Protein AF-A0A966QBT3-F1 (afdb_monomer)

Mean predicted aligned error: 16.47 Å

Foldseek 3Di:
DVVVVVVVVVVVVVVVVVVVVVVPPPPPPDPPPDPDVVVVVVVVVVVVVVVDDPDDPDDDDDPDDADDDPVSVVVLLVQLVVLCPDDPVSLLVSLQVLLVNLDPSCVVSLVVQCVDPDVSSNVSSVNSCVSVPPDPPPDPVCPVVCDPVPPDPVVVVVD

Secondary structure (DSSP, 8-state):
-HHHHHHHHHHHHHHHHHHHHHHTS-------S---HHHHHHHHHHHHHHH-PPPPPPPPPPSSPPP-SHHHHHHHHHHHHHHTTS-HHHHHHHHHHHHHH--GGGHHHHHHHTT-SSHHHHHHHHHHHHTTTT-S-S-STTTTT--S----HHHHTT-

Structure (mmCIF, N/CA/C/O backbone):
data_AF-A0A966QBT3-F1
#
_entry.id   AF-A0A966QBT3-F1
#
loop_
_atom_site.group_PDB
_atom_site.id
_atom_site.type_symbol
_atom_site.label_atom_id
_atom_site.label_alt_id
_atom_site.label_comp_id
_atom_site.label_asym_id
_atom_site.label_entity_id
_atom_site.label_seq_id
_atom_site.pdbx_PDB_ins_code
_atom_site.Cartn_x
_atom_site.Cartn_y
_atom_site.Cartn_z
_atom_site.occupancy
_atom_site.B_iso_or_equiv
_atom_site.auth_seq_id
_atom_site.auth_comp_id
_atom_site.auth_asym_id
_atom_site.auth_atom_id
_atom_site.pdbx_PDB_model_num
ATOM 1 N N . MET A 1 1 ? 45.732 20.507 -72.067 1.00 77.75 1 MET A N 1
ATOM 2 C CA . MET A 1 1 ? 44.253 20.470 -71.954 1.00 77.75 1 MET A CA 1
ATOM 3 C C . MET A 1 1 ? 43.665 19.079 -72.185 1.00 77.75 1 MET A C 1
ATOM 5 O O . MET A 1 1 ? 42.872 18.653 -71.359 1.00 77.75 1 MET A O 1
ATOM 9 N N . LEU A 1 2 ? 44.079 18.342 -73.226 1.00 86.44 2 LEU A N 1
ATOM 10 C CA . LEU A 1 2 ? 43.555 16.997 -73.529 1.00 86.44 2 LEU A CA 1
ATOM 11 C C . LEU A 1 2 ? 43.688 15.995 -72.359 1.00 86.44 2 LEU A C 1
ATOM 13 O O . LEU A 1 2 ? 42.717 15.348 -71.989 1.00 86.44 2 LEU A O 1
ATOM 17 N N . LEU A 1 3 ? 44.863 15.927 -71.719 1.00 87.88 3 LEU A N 1
ATOM 18 C CA . LEU A 1 3 ? 45.112 15.041 -70.569 1.00 87.88 3 LEU A CA 1
ATOM 19 C C . LEU A 1 3 ? 44.213 15.354 -69.361 1.00 87.88 3 LEU A C 1
ATOM 21 O O . LEU A 1 3 ? 43.731 14.444 -68.696 1.00 87.88 3 LEU A O 1
ATOM 25 N N . PHE A 1 4 ? 43.949 16.638 -69.106 1.00 89.50 4 PHE A N 1
ATOM 26 C CA . PHE A 1 4 ? 43.075 17.073 -68.014 1.00 89.50 4 PHE A CA 1
ATOM 27 C C . PHE A 1 4 ? 41.615 16.678 -68.274 1.00 89.50 4 PHE A C 1
ATOM 29 O O 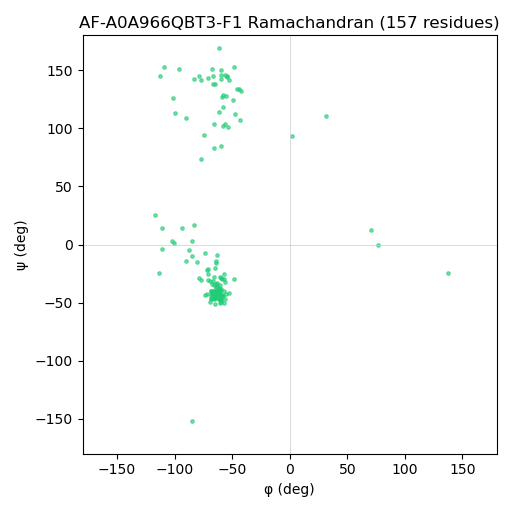. PHE A 1 4 ? 40.931 16.191 -67.377 1.00 89.50 4 PHE A O 1
ATOM 36 N N . LEU A 1 5 ? 41.163 16.812 -69.526 1.00 90.94 5 LEU A N 1
ATOM 37 C CA . LEU A 1 5 ? 39.830 16.389 -69.949 1.00 90.94 5 LEU A CA 1
ATOM 38 C C . LEU A 1 5 ? 39.646 14.868 -69.787 1.00 90.94 5 LEU A C 1
ATOM 40 O O . LEU A 1 5 ? 38.631 14.423 -69.261 1.00 90.94 5 LEU A O 1
ATOM 44 N N . LEU A 1 6 ? 40.655 14.075 -70.165 1.00 93.19 6 LEU A N 1
ATOM 45 C CA . LEU A 1 6 ? 40.638 12.613 -70.021 1.00 93.19 6 LEU A CA 1
ATOM 46 C C . LEU A 1 6 ? 40.610 12.167 -68.551 1.00 93.19 6 LEU A C 1
ATOM 48 O O . LEU A 1 6 ? 39.860 11.256 -68.199 1.00 93.19 6 LEU A O 1
ATOM 52 N N . MET A 1 7 ? 41.377 12.830 -67.680 1.00 92.31 7 MET A N 1
ATOM 53 C CA . M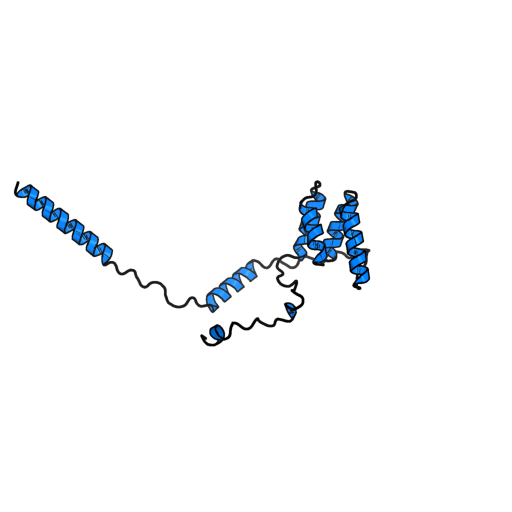ET A 1 7 ? 41.354 12.566 -66.235 1.00 92.31 7 MET A CA 1
ATOM 54 C C . MET A 1 7 ? 39.979 12.858 -65.624 1.00 92.31 7 MET A C 1
ATOM 56 O O . MET A 1 7 ? 39.475 12.059 -64.835 1.00 92.31 7 MET A O 1
ATOM 60 N N . LEU A 1 8 ? 39.340 13.962 -66.023 1.00 94.06 8 LEU A N 1
ATOM 61 C CA . LEU A 1 8 ? 38.030 14.362 -65.509 1.00 94.06 8 LEU A CA 1
ATOM 62 C C . LEU A 1 8 ? 36.916 13.395 -65.942 1.00 94.06 8 LEU A C 1
ATOM 64 O O . LEU A 1 8 ? 36.075 13.016 -65.127 1.00 94.06 8 LEU A O 1
ATOM 68 N N . VAL A 1 9 ? 36.947 12.936 -67.197 1.00 95.31 9 VAL A N 1
ATOM 69 C CA . VAL A 1 9 ? 35.999 11.937 -67.725 1.00 95.31 9 VAL A CA 1
ATOM 70 C C . VAL A 1 9 ? 36.163 10.592 -67.008 1.00 95.31 9 VAL A C 1
ATOM 72 O O . VAL A 1 9 ? 35.170 9.986 -66.604 1.00 95.31 9 VAL A O 1
ATOM 75 N N . SER A 1 10 ? 37.406 10.147 -66.793 1.00 92.69 10 SER A N 1
ATOM 76 C CA . SER A 1 10 ? 37.705 8.906 -66.065 1.00 92.69 10 SER A CA 1
ATOM 77 C C . SER A 1 10 ? 37.214 8.957 -64.612 1.00 92.69 10 SER A C 1
ATOM 79 O O . SER A 1 10 ? 36.582 8.016 -64.127 1.00 92.69 10 SER A O 1
ATOM 81 N N . LEU A 1 11 ? 37.413 10.093 -63.933 1.00 95.69 11 LEU A N 1
ATOM 82 C CA . LEU A 1 11 ? 36.925 10.308 -62.571 1.00 95.69 11 LEU A CA 1
ATOM 83 C C . LEU A 1 11 ? 35.391 10.235 -62.499 1.00 95.69 11 LEU A C 1
ATOM 85 O O . LEU A 1 11 ? 34.846 9.568 -61.618 1.00 95.69 11 LEU A O 1
ATOM 89 N N . LEU A 1 12 ? 34.688 10.869 -63.443 1.00 95.94 12 LEU A N 1
ATOM 90 C CA . LEU A 1 12 ? 33.224 10.829 -63.503 1.00 95.94 12 LEU A CA 1
ATOM 91 C C . LEU A 1 12 ? 32.697 9.403 -63.734 1.00 95.94 12 LEU A C 1
ATOM 93 O O . LEU A 1 12 ? 31.736 8.977 -63.087 1.00 95.94 12 LEU A O 1
ATOM 97 N N . ALA A 1 13 ? 33.344 8.647 -64.624 1.00 94.62 13 ALA A N 1
ATOM 98 C CA . ALA A 1 13 ? 33.004 7.252 -64.894 1.00 94.62 13 ALA A CA 1
ATOM 99 C C . ALA A 1 13 ? 33.204 6.362 -63.653 1.00 94.62 13 ALA A C 1
ATOM 101 O O . ALA A 1 13 ? 32.363 5.517 -63.342 1.00 94.62 13 ALA A O 1
ATOM 102 N N . LEU A 1 14 ? 34.273 6.589 -62.885 1.00 95.25 14 LEU A N 1
ATOM 103 C CA . LEU A 1 14 ? 34.527 5.854 -61.647 1.00 95.25 14 LEU A CA 1
ATOM 104 C C . LEU A 1 14 ? 33.459 6.149 -60.583 1.00 95.25 14 LEU A C 1
ATOM 106 O O . LEU A 1 14 ? 32.910 5.227 -59.978 1.00 95.25 14 LEU A O 1
ATOM 110 N N . VAL A 1 15 ? 33.133 7.427 -60.372 1.00 94.00 15 VAL A N 1
ATOM 111 C CA . VAL A 1 15 ? 32.129 7.849 -59.381 1.00 94.00 15 VAL A CA 1
ATOM 112 C C . VAL A 1 15 ? 30.756 7.277 -59.724 1.00 94.00 15 VAL A C 1
ATOM 114 O O . VAL A 1 15 ? 30.085 6.712 -58.858 1.00 94.00 15 VAL A O 1
ATOM 117 N N . THR A 1 16 ? 30.351 7.354 -60.992 1.00 92.06 16 THR A N 1
ATOM 118 C CA . THR A 1 16 ? 29.071 6.798 -61.452 1.00 92.06 16 THR A CA 1
ATOM 119 C C . THR A 1 16 ? 29.017 5.278 -61.297 1.00 92.06 16 THR A C 1
ATOM 121 O O . THR A 1 16 ? 28.015 4.764 -60.798 1.00 92.06 16 THR A O 1
ATOM 124 N N . ALA A 1 17 ? 30.097 4.552 -61.604 1.00 93.00 17 ALA A N 1
ATOM 125 C CA . ALA A 1 17 ? 30.173 3.105 -61.395 1.00 93.00 17 ALA A CA 1
ATOM 126 C C . ALA A 1 17 ? 30.073 2.712 -59.908 1.00 93.00 17 ALA A C 1
ATOM 128 O O . ALA A 1 17 ? 29.369 1.761 -59.556 1.00 93.00 17 ALA A O 1
ATOM 129 N N . VAL A 1 18 ? 30.734 3.460 -59.017 1.00 91.00 18 VAL A N 1
ATOM 130 C CA . VAL A 1 18 ? 30.666 3.234 -57.564 1.00 91.00 18 VAL A CA 1
ATOM 131 C C . VAL A 1 18 ? 29.259 3.498 -57.034 1.00 91.00 18 VAL A C 1
ATOM 133 O O . VAL A 1 18 ? 28.727 2.671 -56.290 1.00 91.00 18 VAL A O 1
ATOM 136 N N . LEU A 1 19 ? 28.633 4.606 -57.436 1.00 89.19 19 LEU A N 1
ATOM 137 C CA . LEU A 1 19 ? 27.259 4.929 -57.050 1.00 89.19 19 LEU A CA 1
ATOM 138 C C . LEU A 1 19 ? 26.290 3.857 -57.553 1.00 89.19 19 LEU A C 1
ATOM 140 O O . LEU A 1 19 ? 25.504 3.321 -56.776 1.00 89.19 19 LEU A O 1
ATOM 144 N N . TRP A 1 20 ? 26.404 3.450 -58.815 1.00 87.75 20 TRP A N 1
ATOM 145 C CA . TRP A 1 20 ? 25.558 2.409 -59.393 1.00 87.75 20 TRP A CA 1
ATOM 146 C C . TRP A 1 20 ? 25.706 1.070 -58.665 1.00 87.75 20 TRP A C 1
ATOM 148 O O . TRP A 1 20 ? 24.708 0.414 -58.370 1.00 87.75 20 TRP A O 1
ATOM 158 N N . ARG A 1 21 ? 26.931 0.693 -58.281 1.00 85.25 21 ARG A N 1
ATOM 159 C CA . ARG A 1 21 ? 27.191 -0.508 -57.475 1.00 85.25 21 ARG A CA 1
ATOM 160 C C . ARG A 1 21 ? 26.572 -0.420 -56.081 1.00 85.25 21 ARG A C 1
ATOM 162 O O . ARG A 1 21 ? 26.117 -1.442 -55.580 1.00 85.25 21 ARG A O 1
ATOM 169 N N . GLN A 1 22 ? 26.558 0.757 -55.453 1.00 81.00 22 GLN A N 1
ATOM 170 C CA . GLN A 1 22 ? 25.927 0.956 -54.143 1.00 81.00 22 GLN A CA 1
ATOM 171 C C . GLN A 1 22 ? 24.398 0.923 -54.226 1.00 81.00 22 GLN A C 1
ATOM 173 O O . GLN A 1 22 ? 23.773 0.255 -53.406 1.00 81.00 22 GLN A O 1
ATOM 178 N N . LEU A 1 23 ? 23.803 1.557 -55.241 1.00 76.00 23 LEU A N 1
ATOM 179 C CA . LEU A 1 23 ? 22.353 1.530 -55.463 1.00 76.00 23 LEU A CA 1
ATOM 180 C C . LEU A 1 23 ? 21.844 0.148 -55.892 1.00 76.00 23 LEU A C 1
ATOM 182 O O . LEU A 1 23 ? 20.723 -0.224 -55.559 1.00 76.00 23 LEU A O 1
ATOM 186 N N . ARG A 1 24 ? 22.666 -0.629 -56.608 1.00 72.38 24 ARG A N 1
ATOM 187 C CA . ARG A 1 24 ? 22.354 -2.012 -56.994 1.00 72.38 24 ARG A CA 1
ATOM 188 C C . ARG A 1 24 ? 22.707 -3.044 -55.937 1.00 72.38 24 ARG A C 1
ATOM 190 O O . ARG A 1 24 ? 22.521 -4.230 -56.201 1.00 72.38 24 ARG A O 1
ATOM 197 N N . ARG A 1 25 ? 23.197 -2.645 -54.755 1.00 61.44 25 ARG A N 1
ATOM 198 C CA . ARG A 1 25 ? 23.273 -3.590 -53.639 1.00 61.44 25 ARG A CA 1
ATOM 199 C C . ARG A 1 25 ? 21.840 -4.022 -53.339 1.00 61.44 25 ARG A C 1
ATOM 201 O O . ARG A 1 25 ? 21.051 -3.170 -52.928 1.00 61.44 25 ARG A O 1
ATOM 208 N N . PRO A 1 26 ? 21.479 -5.301 -53.551 1.00 54.28 26 PRO A N 1
ATOM 209 C CA . PRO A 1 26 ? 20.176 -5.769 -53.132 1.00 54.28 26 PRO A CA 1
ATOM 210 C C . PRO A 1 26 ? 20.113 -5.514 -51.630 1.00 54.28 26 PRO A C 1
ATOM 212 O O . PRO A 1 26 ? 20.951 -6.008 -50.873 1.00 54.28 26 PRO A O 1
ATOM 215 N N . GLN A 1 27 ? 19.163 -4.684 -51.196 1.00 55.38 27 GLN A N 1
ATOM 216 C CA . GLN A 1 27 ? 18.748 -4.697 -49.803 1.00 55.38 27 GLN A CA 1
ATOM 217 C C . GLN A 1 27 ? 18.322 -6.146 -49.572 1.00 55.38 27 GLN A C 1
ATOM 219 O O . GLN A 1 27 ? 17.307 -6.573 -50.122 1.00 55.38 27 GLN A O 1
ATOM 224 N N . GLY A 1 28 ? 19.174 -6.929 -48.898 1.00 51.25 28 GLY A N 1
ATOM 225 C CA . GLY A 1 28 ? 18.919 -8.342 -48.631 1.00 51.25 28 GLY A CA 1
ATOM 226 C C . GLY A 1 28 ? 17.509 -8.510 -48.071 1.00 51.25 28 GLY A C 1
ATOM 227 O O . GLY A 1 28 ? 16.984 -7.548 -47.498 1.00 51.25 28 GLY A O 1
ATOM 228 N N . PRO A 1 29 ? 16.875 -9.681 -48.265 1.00 47.25 29 PRO A N 1
ATOM 229 C CA . PRO A 1 29 ? 15.459 -9.864 -47.990 1.00 47.25 29 PRO A CA 1
ATOM 230 C C . PRO A 1 29 ? 15.149 -9.296 -46.611 1.00 47.25 29 PRO A C 1
ATOM 232 O O . PRO A 1 29 ? 15.654 -9.777 -45.591 1.00 47.25 29 PRO A O 1
ATOM 235 N N . ARG A 1 30 ? 14.367 -8.207 -46.595 1.00 51.62 30 ARG A N 1
ATOM 236 C CA . ARG A 1 30 ? 13.777 -7.689 -45.366 1.00 51.62 30 ARG A CA 1
ATOM 237 C C . ARG A 1 30 ? 13.142 -8.901 -44.707 1.00 51.62 30 ARG A C 1
ATOM 239 O O . ARG A 1 30 ? 12.404 -9.633 -45.363 1.00 51.62 30 ARG A O 1
ATOM 246 N N . ARG A 1 31 ? 13.531 -9.168 -43.459 1.00 50.38 31 ARG A N 1
ATOM 247 C CA . ARG A 1 31 ? 13.014 -10.268 -42.642 1.00 50.38 31 ARG A CA 1
ATOM 248 C C . ARG A 1 31 ? 11.506 -10.061 -42.487 1.00 50.38 31 ARG A C 1
ATOM 250 O O . ARG A 1 31 ? 11.051 -9.420 -41.550 1.00 50.38 31 ARG A O 1
ATOM 257 N N . SER A 1 32 ? 10.761 -10.541 -43.468 1.00 47.31 32 SER A N 1
ATOM 258 C CA . SER A 1 32 ? 9.312 -10.432 -43.599 1.00 47.31 32 SER A CA 1
ATOM 259 C C . SER A 1 32 ? 8.676 -11.820 -43.572 1.00 47.31 32 SER A C 1
ATOM 261 O O . SER A 1 32 ? 7.584 -12.013 -44.090 1.00 47.31 32 SER A O 1
ATOM 263 N N . CYS A 1 33 ? 9.346 -12.787 -42.941 1.00 46.84 33 CYS A N 1
ATOM 264 C CA . CYS A 1 33 ? 8.710 -14.012 -42.485 1.00 46.84 33 CYS A CA 1
ATOM 265 C C . CYS A 1 33 ? 8.212 -13.756 -41.064 1.00 46.84 33 CYS A C 1
ATOM 267 O O . CYS A 1 33 ? 9.021 -13.562 -40.162 1.00 46.84 33 CYS A O 1
ATOM 269 N N . ALA A 1 34 ? 6.888 -13.661 -40.950 1.00 50.25 34 ALA A N 1
ATOM 270 C CA . ALA A 1 34 ? 6.060 -13.834 -39.763 1.00 50.25 34 ALA A CA 1
ATOM 271 C C . ALA A 1 34 ? 6.690 -13.438 -38.417 1.00 50.25 34 ALA A C 1
ATOM 273 O O . ALA A 1 34 ? 7.539 -14.117 -37.847 1.00 50.25 34 ALA A O 1
ATOM 274 N N . ASN A 1 35 ? 6.170 -12.359 -37.841 1.00 61.69 35 ASN A N 1
ATOM 275 C CA . ASN A 1 35 ? 6.291 -12.113 -36.415 1.00 61.69 35 ASN A CA 1
ATOM 276 C C . ASN A 1 35 ? 5.494 -13.216 -35.689 1.00 61.69 35 ASN A C 1
ATOM 278 O O . ASN A 1 35 ? 4.312 -13.037 -35.397 1.00 61.69 35 ASN A O 1
ATOM 282 N N . ASP A 1 36 ? 6.103 -14.390 -35.499 1.00 69.25 36 ASP A N 1
ATOM 283 C CA . ASP A 1 36 ? 5.465 -15.560 -34.903 1.00 69.25 36 ASP A CA 1
ATOM 284 C C . ASP A 1 36 ? 4.964 -15.191 -33.505 1.00 69.25 36 ASP A C 1
ATOM 286 O O . ASP A 1 36 ? 5.719 -15.104 -32.531 1.00 69.25 36 ASP A O 1
ATOM 290 N N . GLY A 1 37 ? 3.655 -14.958 -33.383 1.00 71.94 37 GLY A N 1
ATOM 291 C CA . GLY A 1 37 ? 3.037 -14.593 -32.108 1.00 71.94 37 GLY A CA 1
ATOM 292 C C . GLY A 1 37 ? 3.295 -15.641 -31.019 1.00 71.94 37 GLY A C 1
ATOM 293 O O . GLY A 1 37 ? 3.341 -15.308 -29.835 1.00 71.94 37 GLY A O 1
ATOM 294 N N . SER A 1 38 ? 3.531 -16.897 -31.411 1.00 76.19 38 SER A N 1
ATOM 295 C CA . SER A 1 38 ? 3.955 -17.988 -30.531 1.00 76.19 38 SER A CA 1
ATOM 296 C C . SER A 1 38 ? 5.361 -17.772 -29.957 1.00 76.19 38 SER A C 1
ATOM 298 O O . SER A 1 38 ? 5.552 -18.005 -28.760 1.00 76.19 38 SER A O 1
ATOM 300 N N . ALA A 1 39 ? 6.314 -17.270 -30.750 1.00 77.56 39 ALA A N 1
ATOM 301 C CA . ALA A 1 39 ? 7.677 -16.959 -30.322 1.00 77.56 39 ALA A CA 1
ATOM 302 C C . ALA A 1 39 ? 7.696 -15.772 -29.346 1.00 77.56 39 ALA A C 1
ATOM 304 O O . ALA A 1 39 ? 8.310 -15.855 -28.280 1.00 77.56 39 ALA A O 1
ATOM 305 N N . ILE A 1 40 ? 6.924 -14.716 -29.629 1.00 81.75 40 ILE A N 1
ATOM 306 C CA . ILE A 1 40 ? 6.740 -13.587 -28.699 1.00 81.75 40 ILE A CA 1
ATOM 307 C C . ILE A 1 40 ? 6.069 -14.063 -27.404 1.00 81.75 40 ILE A C 1
ATOM 309 O O . ILE A 1 40 ? 6.493 -13.710 -26.302 1.00 81.75 40 ILE A O 1
ATOM 313 N N . ALA A 1 41 ? 5.035 -14.903 -27.501 1.00 83.12 41 ALA A N 1
ATOM 314 C CA . ALA A 1 41 ? 4.360 -15.450 -26.328 1.00 83.12 41 ALA A CA 1
ATOM 315 C C . ALA A 1 41 ? 5.271 -16.374 -25.502 1.00 83.12 41 ALA A C 1
ATOM 317 O O . ALA A 1 41 ? 5.155 -16.404 -24.274 1.00 83.12 41 ALA A O 1
ATOM 318 N N . ALA A 1 42 ? 6.163 -17.135 -26.140 1.00 84.12 42 ALA A N 1
ATOM 319 C CA . ALA A 1 42 ? 7.173 -17.949 -25.469 1.00 84.12 42 ALA A CA 1
ATOM 320 C C . ALA A 1 42 ? 8.201 -17.069 -24.743 1.00 84.12 42 ALA A C 1
ATOM 322 O O . ALA A 1 42 ? 8.438 -17.281 -23.553 1.00 84.12 42 ALA A O 1
ATOM 323 N N . LEU A 1 43 ? 8.707 -16.020 -25.397 1.00 86.06 43 LEU A N 1
ATOM 324 C CA . LEU A 1 43 ? 9.620 -15.055 -24.785 1.00 86.06 43 LEU A CA 1
ATOM 325 C C . LEU A 1 43 ? 8.976 -14.347 -23.585 1.00 86.06 43 LEU A C 1
ATOM 327 O O . LEU A 1 43 ? 9.559 -14.314 -22.505 1.00 86.06 43 LEU A O 1
ATOM 331 N N . ASN A 1 44 ? 7.733 -13.876 -23.721 1.00 84.25 44 ASN A N 1
ATOM 332 C CA . ASN A 1 44 ? 6.987 -13.244 -22.630 1.00 84.25 44 ASN A CA 1
ATOM 333 C C . ASN A 1 44 ? 6.715 -14.211 -21.467 1.00 84.25 44 ASN A C 1
ATOM 335 O O . ASN A 1 44 ? 6.644 -13.796 -20.310 1.00 84.25 44 ASN A O 1
ATOM 339 N N . ARG A 1 45 ? 6.512 -15.509 -21.735 1.00 84.88 45 ARG A N 1
ATOM 340 C CA . ARG A 1 45 ? 6.393 -16.530 -20.678 1.00 84.88 45 ARG A CA 1
ATOM 341 C C . ARG A 1 45 ? 7.726 -16.727 -19.957 1.00 84.88 45 ARG A C 1
ATOM 343 O O . ARG A 1 45 ? 7.736 -16.683 -18.730 1.00 84.88 45 ARG A O 1
ATOM 350 N N . ALA A 1 46 ? 8.826 -16.849 -20.697 1.00 87.19 46 ALA A N 1
ATOM 351 C CA . ALA A 1 46 ? 10.166 -16.993 -20.134 1.00 87.19 46 ALA A CA 1
ATOM 352 C C . ALA A 1 46 ? 10.583 -15.763 -19.304 1.00 87.19 46 ALA A C 1
ATOM 354 O O . ALA A 1 46 ? 11.092 -15.902 -18.194 1.00 87.19 46 ALA A O 1
ATOM 355 N N . GLN A 1 47 ? 10.301 -14.551 -19.788 1.00 86.69 47 GLN A N 1
ATOM 356 C CA . GLN A 1 47 ? 10.550 -13.311 -19.047 1.00 86.69 47 GLN A CA 1
ATOM 357 C C . GLN A 1 47 ? 9.714 -13.237 -17.763 1.00 86.69 47 GLN A C 1
ATOM 359 O O . GLN A 1 47 ? 10.255 -12.942 -16.699 1.00 86.69 47 GLN A O 1
ATOM 364 N N . ARG A 1 48 ? 8.420 -13.584 -17.821 1.00 80.06 48 ARG A N 1
ATOM 365 C CA . ARG A 1 48 ? 7.560 -13.627 -16.625 1.00 80.06 48 ARG A CA 1
ATOM 366 C C . ARG A 1 48 ? 8.011 -14.666 -15.604 1.00 80.06 48 ARG A C 1
ATOM 368 O O . ARG A 1 48 ? 7.899 -14.413 -14.411 1.00 80.06 48 ARG A O 1
ATOM 375 N N . GLN A 1 49 ? 8.531 -15.810 -16.046 1.00 81.50 49 GLN A N 1
ATOM 376 C CA . GLN A 1 49 ? 9.102 -16.814 -15.144 1.00 81.50 49 GLN A CA 1
ATOM 377 C C . GLN A 1 49 ? 10.348 -16.286 -14.425 1.00 81.50 49 GLN A C 1
ATOM 379 O O . GLN A 1 49 ? 10.466 -16.485 -13.223 1.00 81.50 49 GLN A O 1
ATOM 384 N N . ARG A 1 50 ? 11.225 -15.545 -15.117 1.00 81.44 50 ARG A N 1
ATOM 385 C CA . ARG A 1 50 ? 12.396 -14.896 -14.495 1.00 81.44 50 ARG A CA 1
ATOM 386 C C . ARG A 1 50 ? 12.017 -13.779 -13.520 1.00 81.44 50 ARG A C 1
ATOM 388 O O . ARG A 1 50 ? 12.724 -13.554 -12.549 1.00 81.44 50 ARG A O 1
ATOM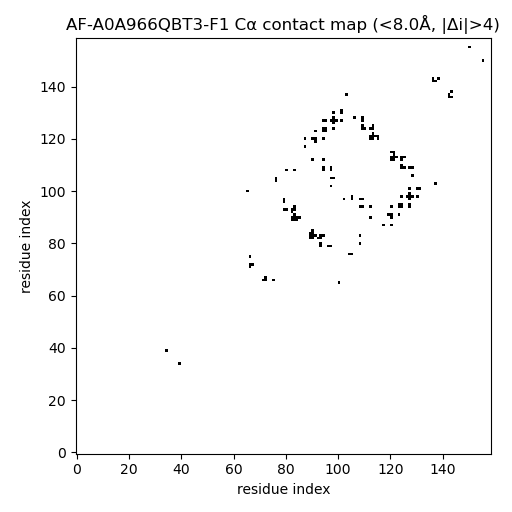 395 N N . GLN A 1 51 ? 10.911 -13.082 -13.778 1.00 76.38 51 GLN A N 1
ATOM 396 C CA . GLN A 1 51 ? 10.411 -11.991 -12.934 1.00 76.38 51 GLN A CA 1
ATOM 397 C C . GLN A 1 51 ? 9.495 -12.458 -11.794 1.00 76.38 51 GLN A C 1
ATOM 399 O O . GLN A 1 51 ? 9.074 -11.634 -10.980 1.00 76.38 51 GLN A O 1
ATOM 404 N N . ARG A 1 52 ? 9.156 -13.754 -11.713 1.00 72.25 52 ARG A N 1
ATOM 405 C CA . ARG A 1 52 ? 8.374 -14.282 -10.591 1.00 72.25 52 ARG A CA 1
ATOM 406 C C . ARG A 1 52 ? 9.203 -14.174 -9.319 1.00 72.25 52 ARG A C 1
ATOM 408 O O . ARG A 1 52 ? 10.105 -14.968 -9.074 1.00 72.25 52 ARG A O 1
ATOM 415 N N . ARG A 1 53 ? 8.861 -13.188 -8.497 1.00 65.81 53 ARG A N 1
ATOM 416 C CA . ARG A 1 53 ? 9.355 -13.089 -7.129 1.00 65.81 53 ARG A CA 1
ATOM 417 C C . ARG A 1 53 ? 8.783 -14.269 -6.325 1.00 65.81 53 ARG A C 1
ATOM 419 O O . ARG A 1 53 ? 7.607 -14.592 -6.518 1.00 65.81 53 ARG A O 1
ATOM 426 N N . PRO A 1 54 ? 9.578 -14.932 -5.467 1.00 64.75 54 PRO A N 1
ATOM 427 C CA . PRO A 1 54 ? 9.054 -15.953 -4.564 1.00 64.75 54 PRO A CA 1
ATOM 428 C C . PRO A 1 54 ? 7.903 -15.382 -3.732 1.00 64.75 54 PRO A C 1
ATOM 430 O O . PRO A 1 54 ? 7.912 -14.195 -3.388 1.00 64.75 54 PRO A O 1
ATOM 433 N N . ALA A 1 55 ? 6.902 -16.221 -3.445 1.00 62.09 55 ALA A N 1
ATOM 434 C CA . ALA A 1 55 ? 5.786 -15.835 -2.594 1.00 62.09 55 ALA A CA 1
ATOM 435 C C . ALA A 1 55 ? 6.338 -15.339 -1.252 1.00 62.09 55 ALA A C 1
ATOM 437 O O . ALA A 1 55 ? 7.170 -16.009 -0.637 1.00 62.09 55 ALA A O 1
ATOM 438 N N . ALA A 1 56 ? 5.919 -14.143 -0.837 1.00 63.84 56 ALA A N 1
ATOM 439 C CA . ALA A 1 56 ? 6.332 -13.604 0.448 1.00 63.84 56 ALA A CA 1
ATOM 440 C C . ALA A 1 56 ? 5.872 -14.555 1.570 1.00 63.84 56 ALA A C 1
ATOM 442 O O . ALA A 1 56 ? 4.779 -15.123 1.464 1.00 63.84 56 ALA A O 1
ATOM 443 N N . PRO A 1 57 ? 6.681 -14.740 2.627 1.00 65.38 57 PRO A N 1
ATOM 444 C CA . PRO A 1 57 ? 6.272 -15.529 3.781 1.00 65.38 57 PRO A CA 1
ATOM 445 C C . PRO A 1 57 ? 4.966 -14.979 4.365 1.00 65.38 57 PRO A C 1
ATOM 447 O O . PRO A 1 57 ? 4.714 -13.771 4.332 1.00 65.38 57 PRO A O 1
ATOM 450 N N . ALA A 1 58 ? 4.125 -15.877 4.883 1.00 68.19 58 ALA A N 1
ATOM 451 C CA . ALA A 1 58 ? 2.872 -15.494 5.516 1.00 68.19 58 ALA A CA 1
ATOM 452 C C . ALA A 1 58 ? 3.148 -14.527 6.679 1.00 68.19 58 ALA A C 1
ATOM 454 O O . ALA A 1 58 ? 3.986 -14.795 7.540 1.00 68.19 58 ALA A O 1
ATOM 455 N N . LEU A 1 59 ? 2.454 -13.388 6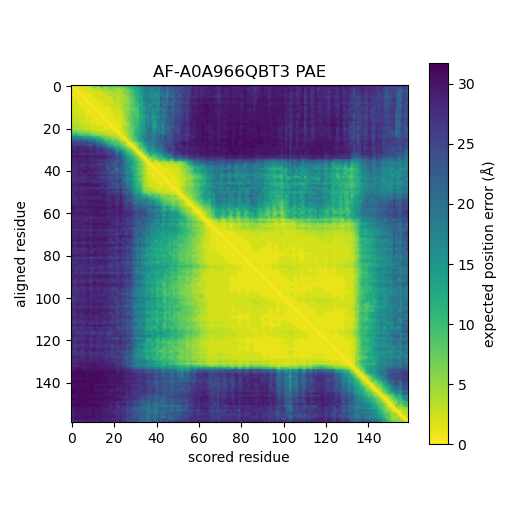.681 1.00 68.81 59 LEU A N 1
ATOM 456 C CA . LEU A 1 59 ? 2.566 -12.399 7.750 1.00 68.81 59 LEU A CA 1
ATOM 457 C C . LEU A 1 59 ? 2.011 -12.982 9.062 1.00 68.81 59 LEU A C 1
ATOM 459 O O . LEU A 1 59 ? 1.013 -13.709 9.021 1.00 68.81 59 LEU A O 1
ATOM 463 N N . PRO A 1 60 ? 2.601 -12.642 10.222 1.00 75.12 60 PRO A N 1
ATOM 464 C CA . PRO A 1 60 ? 2.094 -13.086 11.516 1.00 75.12 60 PRO A CA 1
ATOM 465 C C . PRO A 1 60 ? 0.652 -12.600 11.729 1.00 75.12 60 PRO A C 1
ATOM 467 O O . PRO A 1 60 ? 0.298 -11.535 11.217 1.00 75.12 60 PRO A O 1
ATOM 470 N N . PRO A 1 61 ? -0.192 -13.326 12.478 1.00 73.62 61 PRO A N 1
ATOM 471 C CA . PRO A 1 61 ? -1.565 -12.906 12.754 1.00 73.62 61 PRO A CA 1
ATOM 472 C C . PRO A 1 61 ? -1.605 -11.547 13.474 1.00 73.62 61 PRO A C 1
ATOM 474 O O . PRO A 1 61 ? -0.717 -11.221 14.258 1.00 73.62 61 PRO A O 1
ATOM 477 N N . VAL A 1 62 ? -2.626 -10.736 13.179 1.00 77.12 62 VAL A N 1
ATOM 478 C CA . VAL A 1 62 ? -2.890 -9.464 13.880 1.00 77.12 62 VAL A CA 1
ATOM 479 C C . VAL A 1 62 ? -3.924 -9.649 14.983 1.00 77.12 62 VAL A C 1
ATOM 481 O O . VAL A 1 62 ? -4.819 -10.476 14.822 1.00 77.12 62 VAL A O 1
ATOM 484 N N . PRO A 1 63 ? -3.864 -8.839 16.057 1.00 80.38 63 PRO A N 1
ATOM 485 C CA . PRO A 1 63 ? -4.827 -8.899 17.155 1.00 80.38 63 PRO A CA 1
ATOM 486 C C . PRO A 1 63 ? -6.209 -8.328 16.794 1.00 80.38 63 PRO A C 1
ATOM 488 O O . PRO A 1 63 ? -7.137 -8.424 17.590 1.00 80.38 63 PRO A O 1
ATOM 491 N N . TRP A 1 64 ? -6.366 -7.719 15.617 1.00 82.44 64 TRP A N 1
ATOM 492 C CA . TRP A 1 64 ? -7.617 -7.114 15.164 1.00 82.44 64 TRP A CA 1
ATOM 493 C C . TRP A 1 64 ? -8.214 -7.879 13.979 1.00 82.44 64 TRP A C 1
ATOM 495 O O . TRP A 1 64 ? -7.501 -8.391 13.115 1.00 82.44 64 TRP A O 1
ATOM 505 N N . ALA A 1 65 ? -9.546 -7.940 13.934 1.00 85.69 65 ALA A N 1
ATOM 506 C CA . ALA A 1 65 ? -10.289 -8.615 12.877 1.00 85.69 65 ALA A CA 1
ATOM 507 C C . ALA A 1 65 ? -10.468 -7.719 11.643 1.00 85.69 65 ALA A C 1
ATOM 509 O O . ALA A 1 65 ? -10.697 -6.516 11.761 1.00 85.69 65 ALA A O 1
ATOM 510 N N . LEU A 1 66 ? -10.397 -8.320 10.453 1.00 87.62 66 LEU A N 1
ATOM 511 C CA . LEU A 1 66 ? -10.715 -7.644 9.194 1.00 87.62 66 LEU A CA 1
ATOM 512 C C . LEU A 1 66 ? -12.229 -7.398 9.075 1.00 87.62 66 LEU A C 1
ATOM 514 O O . LEU A 1 66 ? -13.000 -8.283 9.461 1.00 87.62 66 LEU A O 1
ATOM 518 N N . PRO A 1 67 ? -12.660 -6.254 8.506 1.00 91.06 67 PRO A N 1
ATOM 519 C CA . PRO A 1 67 ? -14.075 -5.981 8.279 1.00 91.06 67 PRO A CA 1
ATOM 520 C C . PRO A 1 67 ? -14.655 -6.982 7.272 1.00 91.06 67 PRO A C 1
ATOM 522 O O . PRO A 1 67 ? -14.013 -7.306 6.271 1.00 91.06 67 PRO A O 1
ATOM 525 N N . ARG A 1 68 ? -15.868 -7.473 7.539 1.00 89.06 68 ARG A N 1
ATOM 526 C CA . ARG A 1 68 ? -16.566 -8.475 6.713 1.00 89.06 68 ARG A CA 1
ATOM 527 C C . ARG A 1 68 ? -17.819 -7.926 6.043 1.00 89.06 68 ARG A C 1
ATOM 529 O O . ARG A 1 68 ? -18.249 -8.464 5.026 1.00 89.06 68 ARG A O 1
ATOM 536 N N . THR A 1 69 ? -18.416 -6.877 6.607 1.00 93.56 69 THR A N 1
ATOM 537 C CA . THR A 1 69 ? -19.638 -6.257 6.078 1.00 93.56 69 THR A CA 1
ATOM 538 C C . THR A 1 69 ? -19.361 -4.882 5.480 1.00 93.56 69 THR A C 1
ATOM 540 O O . THR A 1 69 ? -18.475 -4.157 5.924 1.00 93.56 69 THR A O 1
ATOM 543 N N . ALA A 1 70 ? -20.170 -4.455 4.507 1.00 93.44 70 ALA A N 1
ATOM 544 C CA . ALA A 1 70 ? -20.014 -3.136 3.885 1.00 93.44 70 ALA A CA 1
ATOM 545 C C . ALA A 1 70 ? -20.085 -1.971 4.898 1.00 93.44 70 ALA A C 1
ATOM 547 O O . ALA A 1 70 ? -19.471 -0.922 4.687 1.00 93.44 70 ALA A O 1
ATOM 548 N N . LEU A 1 71 ? -20.830 -2.135 5.999 1.00 95.50 71 LEU A N 1
ATOM 549 C CA . LEU A 1 71 ? -20.885 -1.157 7.087 1.00 95.50 71 LEU A CA 1
ATOM 550 C C . LEU A 1 71 ? -19.558 -1.106 7.856 1.00 95.50 71 LEU A C 1
ATOM 552 O O . LEU A 1 71 ? -19.009 -0.015 8.040 1.00 95.50 71 LEU A O 1
ATOM 556 N N . GLU A 1 72 ? -19.036 -2.268 8.253 1.00 94.38 72 GLU A N 1
ATOM 557 C CA . GLU A 1 72 ? -17.741 -2.390 8.930 1.00 94.38 72 GLU A CA 1
ATOM 558 C C . GLU A 1 72 ? -16.619 -1.825 8.067 1.00 94.38 72 GLU A C 1
ATOM 560 O O . GLU A 1 72 ? -15.814 -1.047 8.556 1.00 94.38 72 GLU A O 1
ATOM 565 N N . GLU A 1 73 ? -16.595 -2.113 6.767 1.00 94.31 73 GLU A N 1
ATOM 566 C CA . GLU A 1 73 ? -15.578 -1.581 5.856 1.00 94.31 73 GLU A CA 1
ATOM 567 C C . GLU A 1 73 ? -15.590 -0.045 5.790 1.00 94.31 73 GLU A C 1
ATOM 569 O O . GLU A 1 73 ? -14.540 0.602 5.744 1.00 94.31 73 GLU A O 1
ATOM 574 N N . ARG A 1 74 ? -16.780 0.574 5.799 1.00 95.62 74 ARG A N 1
ATOM 575 C CA . ARG A 1 74 ? -16.918 2.041 5.827 1.00 95.62 74 ARG A CA 1
ATOM 576 C C . ARG A 1 74 ? -16.433 2.622 7.151 1.00 95.62 74 ARG A C 1
ATOM 578 O O . ARG A 1 74 ? -15.806 3.682 7.161 1.00 95.62 74 ARG A O 1
ATOM 585 N N . GLN A 1 75 ? -16.752 1.975 8.270 1.00 96.00 75 GLN A N 1
ATOM 586 C CA . GLN A 1 75 ? -16.260 2.374 9.593 1.00 96.00 75 GLN A CA 1
ATOM 587 C C . GLN A 1 75 ? -14.739 2.215 9.678 1.00 96.00 75 GLN A C 1
ATOM 589 O O . GLN A 1 75 ? -14.051 3.155 10.073 1.00 96.00 75 GLN A O 1
ATOM 594 N N . TRP A 1 76 ? -14.219 1.098 9.180 1.00 95.56 76 TRP A N 1
ATOM 595 C CA . TRP A 1 76 ? -12.800 0.790 9.096 1.00 95.56 76 TRP A CA 1
ATOM 596 C C . TRP A 1 76 ? -12.039 1.857 8.308 1.00 95.56 76 TRP A C 1
ATOM 598 O O . TRP A 1 76 ? -11.078 2.438 8.805 1.00 95.56 76 TRP A O 1
ATOM 608 N N . LEU A 1 77 ? -12.515 2.222 7.112 1.00 96.62 77 LEU A N 1
ATOM 609 C CA . LEU A 1 77 ? -11.914 3.301 6.318 1.00 96.62 77 LEU A CA 1
ATOM 610 C C . LEU A 1 77 ? -11.917 4.649 7.037 1.00 96.62 77 LEU A C 1
ATOM 612 O O . LEU A 1 77 ? -10.960 5.411 6.896 1.00 96.62 77 LEU A O 1
ATOM 616 N N . ARG A 1 78 ? -12.980 4.971 7.782 1.00 97.31 78 ARG A N 1
ATOM 617 C CA . ARG A 1 78 ? -13.029 6.204 8.582 1.00 97.31 78 ARG A CA 1
ATOM 618 C C . ARG A 1 78 ? -11.979 6.178 9.689 1.00 97.31 78 ARG A C 1
ATOM 620 O O . ARG A 1 78 ? -11.233 7.143 9.814 1.00 97.31 78 ARG A O 1
ATOM 627 N N . GLN A 1 79 ? -11.863 5.068 10.413 1.00 97.06 79 GLN A N 1
ATOM 628 C CA . GLN A 1 79 ? -10.847 4.896 11.451 1.00 97.06 79 GLN A CA 1
ATOM 629 C C . GLN A 1 79 ? -9.427 5.018 10.882 1.00 97.06 79 GLN A C 1
ATOM 631 O O . GLN A 1 79 ? -8.618 5.772 11.413 1.00 97.06 79 GLN A O 1
ATOM 636 N N . LEU A 1 80 ? -9.133 4.358 9.757 1.00 97.50 80 LEU A N 1
ATOM 637 C CA . LEU A 1 80 ? -7.824 4.450 9.099 1.00 97.50 80 LEU A CA 1
ATOM 638 C C . LEU A 1 80 ? -7.485 5.877 8.659 1.00 97.50 80 LEU A C 1
ATOM 640 O O . LEU A 1 80 ? -6.342 6.312 8.787 1.00 97.50 80 LEU A O 1
ATOM 644 N N . LYS A 1 81 ? -8.473 6.627 8.154 1.00 98.00 81 LYS A N 1
ATOM 645 C CA . LYS A 1 81 ? -8.287 8.038 7.791 1.00 98.00 81 LYS A CA 1
ATOM 646 C C . LYS A 1 81 ? -7.932 8.894 9.003 1.00 98.00 81 LYS A C 1
ATOM 648 O O . LYS A 1 81 ? -7.073 9.762 8.856 1.00 98.00 81 LYS A O 1
ATOM 653 N N . LEU A 1 82 ? -8.563 8.656 10.153 1.00 98.00 82 LEU A N 1
ATOM 654 C CA . LEU A 1 82 ? -8.254 9.359 11.401 1.00 98.00 82 LEU A CA 1
ATOM 655 C C . LEU A 1 82 ? -6.837 9.027 11.879 1.00 98.00 82 LEU A C 1
ATOM 657 O O . LEU A 1 82 ? -6.033 9.936 12.053 1.00 98.00 82 LEU A O 1
ATOM 661 N N . LEU A 1 83 ? -6.493 7.738 11.966 1.00 97.69 83 LEU A N 1
ATOM 662 C CA . LEU A 1 83 ? -5.152 7.292 12.363 1.00 97.69 83 LEU A CA 1
ATOM 663 C C . LEU A 1 83 ? -4.055 7.868 11.450 1.00 97.69 83 LEU A C 1
ATOM 665 O O . LEU A 1 83 ? -3.030 8.349 11.921 1.00 97.69 83 LEU A O 1
ATOM 669 N N . SER A 1 84 ? -4.303 7.937 10.136 1.00 97.38 84 SER A N 1
ATOM 670 C CA . SER A 1 84 ? -3.345 8.499 9.168 1.00 97.38 84 SER A CA 1
ATOM 671 C C . SER A 1 84 ? -3.030 9.992 9.356 1.00 97.38 84 SER A C 1
ATOM 673 O O . SER A 1 84 ? -2.141 10.515 8.685 1.00 97.38 84 SER A O 1
ATOM 675 N N . GLN A 1 85 ? -3.765 10.688 10.224 1.00 97.00 85 GLN A N 1
ATOM 676 C CA . GLN A 1 85 ? -3.585 12.108 10.538 1.00 97.00 85 GLN A CA 1
ATOM 677 C C . GLN A 1 85 ? -3.054 12.334 11.960 1.00 97.00 85 GLN A C 1
ATOM 679 O O . GLN A 1 85 ? -2.802 13.477 12.326 1.00 97.00 85 GLN A O 1
ATOM 684 N N . GLY A 1 86 ? -2.901 11.267 12.748 1.00 96.75 86 GLY A N 1
ATOM 685 C CA . GLY A 1 86 ? -2.475 11.338 14.139 1.00 96.75 86 GLY A CA 1
ATOM 686 C C . GLY A 1 86 ? -0.958 11.376 14.323 1.00 96.75 86 GLY A C 1
ATOM 687 O O . GLY A 1 86 ? -0.186 11.830 13.465 1.00 96.75 86 GLY A O 1
ATOM 688 N N . SER A 1 87 ? -0.535 10.866 15.475 1.00 98.06 87 SER A N 1
ATOM 689 C CA . SER A 1 87 ? 0.865 10.734 15.870 1.00 98.06 87 SER A CA 1
ATOM 690 C C . SER A 1 87 ? 1.654 9.827 14.916 1.00 98.06 87 SER A C 1
ATOM 692 O O . SER A 1 87 ? 1.090 9.125 14.078 1.00 98.06 87 SER A O 1
ATOM 694 N N . LEU A 1 88 ? 2.985 9.807 15.040 1.00 98.00 88 LEU A N 1
ATOM 695 C CA . LEU A 1 88 ? 3.822 8.876 14.272 1.00 98.00 88 LEU A CA 1
ATOM 696 C C . LEU A 1 88 ? 3.352 7.417 14.431 1.00 98.00 88 LEU A C 1
ATOM 698 O O . LEU A 1 88 ? 3.292 6.688 13.442 1.00 98.00 88 LEU A O 1
ATOM 702 N N . ALA A 1 89 ? 2.985 7.019 15.654 1.00 97.81 89 ALA A N 1
ATOM 703 C CA . ALA A 1 89 ? 2.481 5.681 15.949 1.00 97.81 89 ALA A CA 1
ATOM 704 C C . ALA A 1 89 ? 1.156 5.403 15.223 1.00 97.81 89 ALA A C 1
ATOM 706 O O . ALA A 1 89 ? 1.040 4.385 14.542 1.00 97.81 89 ALA A O 1
ATOM 707 N N . ASP A 1 90 ? 0.210 6.347 15.266 1.00 98.00 90 ASP A N 1
ATOM 708 C CA . ASP A 1 90 ? -1.088 6.207 14.590 1.00 98.00 90 ASP A CA 1
ATOM 709 C C . ASP A 1 90 ? -0.923 6.075 13.072 1.00 98.00 90 ASP A C 1
ATOM 711 O O . ASP A 1 90 ? -1.579 5.257 12.423 1.00 98.00 90 ASP A O 1
ATOM 715 N N . ARG A 1 91 ? -0.013 6.857 12.478 1.00 98.25 91 ARG A N 1
ATOM 716 C CA . ARG A 1 91 ? 0.233 6.811 11.031 1.00 98.25 91 ARG A CA 1
ATOM 717 C C . ARG A 1 91 ? 0.889 5.501 10.608 1.00 98.25 91 ARG A C 1
ATOM 719 O O . ARG A 1 91 ? 0.498 4.945 9.580 1.00 98.25 91 ARG A O 1
ATOM 726 N N . LEU A 1 92 ? 1.836 4.985 11.394 1.00 98.06 92 LEU A N 1
ATOM 727 C CA . LEU A 1 92 ? 2.431 3.663 11.171 1.00 98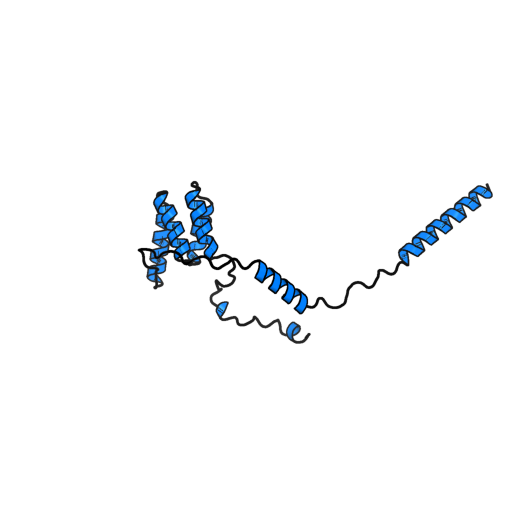.06 92 LEU A CA 1
ATOM 728 C C . LEU A 1 92 ? 1.374 2.562 11.240 1.00 98.06 92 LEU A C 1
ATOM 730 O O . LEU A 1 92 ? 1.280 1.734 10.330 1.00 98.06 92 LEU A O 1
ATOM 734 N N . GLU A 1 93 ? 0.536 2.606 12.272 1.00 96.56 93 GLU A N 1
ATOM 735 C CA . GLU A 1 93 ? -0.559 1.664 12.447 1.00 96.56 93 GLU A CA 1
ATOM 736 C C . GLU A 1 93 ? -1.555 1.735 11.280 1.00 96.56 93 GLU A C 1
ATOM 738 O O . GLU A 1 93 ? -1.956 0.704 10.735 1.00 96.56 93 GLU A O 1
ATOM 743 N N . ALA A 1 94 ? -1.909 2.938 10.820 1.00 97.50 94 ALA A N 1
ATOM 744 C CA . ALA A 1 94 ? -2.776 3.116 9.661 1.00 97.50 94 ALA A CA 1
ATOM 745 C C . ALA A 1 94 ? -2.199 2.445 8.405 1.00 97.50 94 ALA A C 1
ATOM 747 O O . ALA A 1 94 ? -2.936 1.765 7.684 1.00 97.50 94 ALA A O 1
ATOM 748 N N . MET A 1 95 ? -0.895 2.609 8.140 1.00 97.88 95 MET A N 1
ATOM 749 C CA . MET A 1 95 ? -0.239 2.002 6.976 1.00 97.88 95 MET A CA 1
ATOM 750 C C . MET A 1 95 ? -0.180 0.475 7.085 1.00 97.88 95 MET A C 1
ATOM 752 O O . MET A 1 95 ? -0.488 -0.214 6.108 1.00 97.88 95 MET A O 1
ATOM 756 N N . GLU A 1 96 ? 0.137 -0.067 8.266 1.00 95.38 96 GLU A N 1
ATOM 757 C CA . GLU A 1 96 ? 0.125 -1.515 8.496 1.00 95.38 96 GLU A CA 1
ATOM 758 C C . GLU A 1 96 ? -1.271 -2.105 8.279 1.00 95.38 96 GLU A C 1
ATOM 760 O O . GLU A 1 96 ? -1.437 -3.064 7.517 1.00 95.38 96 GLU A O 1
ATOM 765 N N . ARG A 1 97 ? -2.293 -1.508 8.903 1.00 95.38 97 ARG A N 1
ATOM 766 C CA . ARG A 1 97 ? -3.682 -1.962 8.779 1.00 95.38 97 ARG A CA 1
ATOM 767 C C . ARG A 1 97 ? -4.178 -1.877 7.336 1.00 95.38 97 ARG A C 1
ATOM 769 O O . ARG A 1 97 ? -4.847 -2.801 6.874 1.00 95.38 97 ARG A O 1
ATOM 776 N N . CYS A 1 98 ? -3.800 -0.834 6.592 1.00 95.12 98 CYS A N 1
ATOM 777 C CA . CYS A 1 98 ? -4.084 -0.725 5.158 1.00 95.12 98 CYS A CA 1
ATOM 778 C C . CYS A 1 98 ? -3.463 -1.878 4.354 1.00 95.12 98 CYS A C 1
ATOM 780 O O . CYS A 1 98 ? -4.159 -2.521 3.567 1.00 95.12 98 CYS A O 1
ATOM 782 N N . GLY A 1 99 ? -2.172 -2.165 4.553 1.00 92.00 99 GLY A N 1
ATOM 783 C CA . GLY A 1 99 ? -1.479 -3.247 3.845 1.00 92.00 99 GLY A CA 1
ATOM 784 C C . GLY A 1 99 ? -2.041 -4.634 4.179 1.00 92.00 99 GLY A C 1
ATOM 785 O O . GLY A 1 99 ? -2.232 -5.476 3.296 1.00 92.00 99 GLY A O 1
ATOM 786 N N . ARG A 1 100 ? -2.379 -4.866 5.452 1.00 90.38 100 ARG A N 1
ATOM 787 C CA . ARG A 1 100 ? -2.984 -6.122 5.918 1.00 90.38 100 ARG A CA 1
ATOM 788 C C . ARG A 1 100 ? -4.425 -6.311 5.470 1.00 90.38 100 ARG A C 1
ATOM 790 O O . ARG A 1 100 ? -4.819 -7.454 5.241 1.00 90.38 100 ARG A O 1
ATOM 797 N N . TRP A 1 101 ? -5.186 -5.235 5.297 1.00 92.06 101 TRP A N 1
ATOM 798 C CA . TRP A 1 101 ? -6.518 -5.338 4.714 1.00 92.06 101 TRP A CA 1
ATOM 799 C C . TRP A 1 101 ? -6.461 -5.591 3.209 1.00 92.06 101 TRP A C 1
ATOM 801 O O . TRP A 1 101 ? -7.151 -6.477 2.714 1.00 92.06 101 TRP A O 1
ATOM 811 N N . GLY A 1 102 ? -5.583 -4.889 2.486 1.00 90.00 102 GLY A N 1
ATOM 812 C CA . GLY A 1 102 ? -5.378 -5.122 1.054 1.00 90.00 102 GLY A CA 1
ATOM 813 C C . GLY A 1 102 ? -6.543 -4.679 0.164 1.00 90.00 102 GLY A C 1
ATOM 814 O O . GLY A 1 102 ? -6.572 -5.019 -1.016 1.00 90.00 102 GLY A O 1
ATOM 815 N N . ASP A 1 103 ? -7.492 -3.907 0.696 1.00 91.50 103 ASP A N 1
ATOM 816 C CA . ASP A 1 103 ? -8.592 -3.338 -0.079 1.00 91.50 103 ASP A CA 1
ATOM 817 C C . ASP A 1 103 ? -8.127 -2.125 -0.902 1.00 91.50 103 ASP A C 1
ATOM 819 O O . ASP A 1 103 ? -7.349 -1.281 -0.447 1.00 91.50 103 ASP A O 1
ATOM 823 N N . ARG A 1 104 ? -8.637 -1.987 -2.129 1.00 90.56 104 ARG A N 1
ATOM 824 C CA . ARG A 1 104 ? -8.275 -0.892 -3.045 1.00 90.56 104 ARG A CA 1
ATOM 825 C C . ARG A 1 104 ? -8.592 0.497 -2.510 1.00 90.56 104 ARG A C 1
ATOM 827 O O . ARG A 1 104 ? -7.905 1.454 -2.867 1.00 90.56 104 ARG A O 1
ATOM 834 N N . ARG A 1 105 ? -9.603 0.630 -1.653 1.00 93.38 105 ARG A N 1
ATOM 835 C CA . ARG A 1 105 ? -9.971 1.902 -1.016 1.00 93.38 105 ARG A CA 1
ATOM 836 C C . ARG A 1 105 ? -8.864 2.425 -0.094 1.00 93.38 105 ARG A C 1
ATOM 838 O O . ARG A 1 105 ? -8.861 3.615 0.210 1.00 93.38 105 ARG A O 1
ATOM 845 N N . CYS A 1 106 ? -7.893 1.589 0.285 1.00 93.81 106 CYS A N 1
ATOM 846 C CA . CYS A 1 106 ? -6.690 1.996 1.013 1.00 93.81 106 CYS A CA 1
ATOM 847 C C . CYS A 1 106 ? -5.591 2.600 0.126 1.00 93.81 106 CYS A C 1
ATOM 849 O O . CYS A 1 106 ? -4.692 3.253 0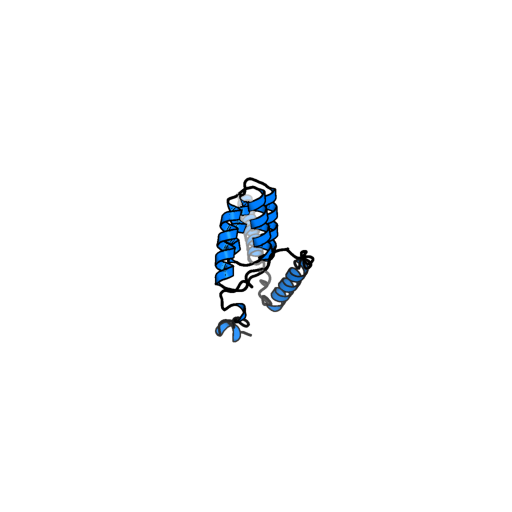.654 1.00 93.81 106 CYS A O 1
ATOM 851 N N . LEU A 1 107 ? -5.641 2.441 -1.205 1.00 95.19 107 LEU A N 1
ATOM 852 C CA . LEU A 1 107 ? -4.596 2.951 -2.106 1.00 95.19 107 LEU A CA 1
ATOM 853 C C . LEU A 1 107 ? -4.332 4.459 -1.957 1.00 95.19 107 LEU A C 1
ATOM 855 O O . LEU A 1 107 ? -3.160 4.836 -1.930 1.00 95.19 107 LEU A O 1
ATOM 859 N N . PRO A 1 108 ? -5.348 5.341 -1.835 1.00 96.25 108 PRO A N 1
ATOM 860 C CA . PRO A 1 108 ? -5.100 6.762 -1.608 1.00 96.25 108 PRO A CA 1
ATOM 861 C C . PRO A 1 108 ? -4.345 7.037 -0.300 1.00 96.25 108 PRO A C 1
ATOM 863 O O . PRO A 1 108 ? -3.469 7.898 -0.279 1.00 96.25 108 PRO A O 1
ATOM 866 N N . LEU A 1 109 ? -4.638 6.286 0.770 1.00 97.31 109 LEU A N 1
ATOM 867 C CA . LEU A 1 109 ? -3.953 6.423 2.060 1.00 97.31 109 LEU A CA 1
ATOM 868 C C . LEU A 1 109 ? -2.498 5.954 1.975 1.00 97.31 109 LEU A C 1
ATOM 870 O O . LEU A 1 109 ? -1.604 6.686 2.385 1.00 97.31 109 LEU A O 1
ATOM 874 N N . LEU A 1 110 ? -2.248 4.791 1.369 1.00 97.62 110 LEU A N 1
ATOM 875 C CA . LEU A 1 110 ? -0.890 4.275 1.174 1.00 97.62 110 LEU A CA 1
ATOM 876 C C . LEU A 1 110 ? -0.047 5.205 0.286 1.00 97.62 110 LEU A C 1
ATOM 878 O O . LEU A 1 110 ? 1.100 5.508 0.602 1.00 97.62 110 LEU A O 1
ATOM 882 N N . ARG A 1 111 ? -0.623 5.736 -0.801 1.00 97.62 111 ARG A N 1
ATOM 883 C CA . ARG A 1 111 ? 0.058 6.714 -1.670 1.00 97.62 111 ARG A CA 1
ATOM 884 C C . ARG A 1 111 ? 0.360 8.027 -0.954 1.00 97.62 111 ARG A C 1
ATOM 886 O O . ARG A 1 111 ? 1.380 8.643 -1.247 1.00 97.62 111 ARG A O 1
ATOM 893 N N . ARG A 1 112 ? -0.504 8.455 -0.028 1.00 97.56 112 ARG A N 1
ATOM 894 C CA . ARG A 1 112 ? -0.225 9.597 0.851 1.00 97.56 112 ARG A CA 1
ATOM 895 C C . ARG A 1 112 ? 0.934 9.286 1.803 1.00 97.56 112 ARG A C 1
ATOM 897 O O . ARG A 1 112 ? 1.805 10.133 1.944 1.00 97.56 112 ARG A O 1
ATOM 904 N N . GLY A 1 113 ? 0.977 8.089 2.391 1.00 97.81 113 GLY A N 1
ATOM 905 C CA . GLY A 1 113 ? 2.051 7.657 3.297 1.00 97.81 113 GLY A CA 1
ATOM 906 C C . GLY A 1 113 ? 3.447 7.660 2.662 1.00 97.81 113 GLY A C 1
ATOM 907 O O . GLY A 1 113 ? 4.424 7.947 3.341 1.00 97.81 113 GLY A O 1
ATOM 908 N N . LEU A 1 114 ? 3.553 7.461 1.342 1.00 98.38 114 LEU A N 1
ATOM 909 C CA . LEU A 1 114 ? 4.819 7.622 0.605 1.00 98.38 114 LEU A CA 1
ATOM 910 C C . LEU A 1 114 ? 5.373 9.057 0.604 1.00 98.38 114 LEU A C 1
ATOM 912 O O . LEU A 1 114 ? 6.512 9.271 0.200 1.00 98.38 114 LEU A O 1
ATOM 916 N N . ARG A 1 115 ? 4.558 10.038 0.998 1.00 98.25 115 ARG A N 1
ATOM 917 C CA . ARG A 1 115 ? 4.918 11.458 1.097 1.00 98.25 115 ARG A CA 1
ATOM 918 C C . ARG A 1 115 ?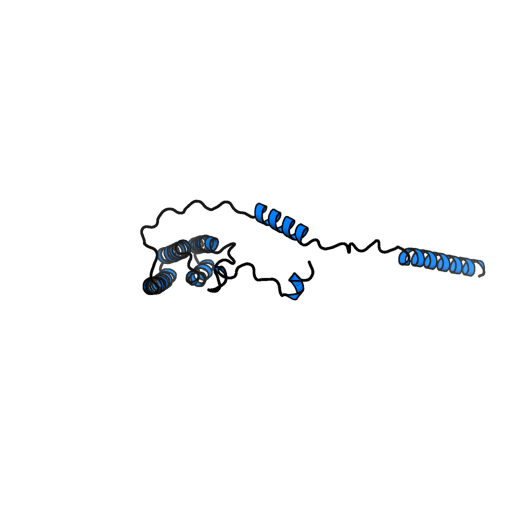 4.963 11.932 2.553 1.00 98.25 115 ARG A C 1
ATOM 920 O O . ARG A 1 115 ? 4.905 13.134 2.792 1.00 98.25 115 ARG A O 1
ATOM 927 N N . ASP A 1 116 ? 4.976 11.011 3.519 1.00 98.38 116 ASP A N 1
ATOM 928 C CA . ASP A 1 116 ? 5.064 11.359 4.939 1.00 98.38 116 ASP A CA 1
ATOM 929 C C . ASP A 1 116 ? 6.431 11.971 5.271 1.00 98.38 116 ASP A C 1
ATOM 931 O O . ASP A 1 116 ? 7.441 11.638 4.650 1.00 98.38 116 ASP A O 1
ATOM 935 N N . ALA A 1 117 ? 6.465 12.843 6.279 1.00 97.50 117 ALA A N 1
ATOM 936 C CA . ALA A 1 117 ? 7.700 13.462 6.751 1.00 97.50 117 ALA A CA 1
ATOM 937 C C . ALA A 1 117 ? 8.663 12.442 7.384 1.00 97.50 117 ALA A C 1
ATOM 939 O O . ALA A 1 117 ? 9.875 12.644 7.367 1.00 97.50 117 ALA A O 1
ATOM 940 N N . HIS A 1 118 ? 8.141 11.345 7.945 1.00 98.31 118 HIS A N 1
ATOM 941 C CA . HIS A 1 118 ? 8.952 10.335 8.616 1.00 98.31 118 HIS A CA 1
ATOM 942 C C . HIS A 1 118 ? 9.182 9.106 7.734 1.00 98.31 118 HIS A C 1
ATOM 944 O O . HIS A 1 118 ? 8.242 8.428 7.314 1.00 98.31 118 HIS A O 1
ATOM 950 N N . GLY A 1 119 ? 10.455 8.745 7.551 1.00 98.38 119 GLY A N 1
ATOM 951 C CA . GLY A 1 119 ? 10.863 7.619 6.703 1.00 98.38 119 GLY A CA 1
ATOM 952 C C . GLY A 1 119 ? 10.272 6.263 7.109 1.00 98.38 119 GLY A C 1
ATOM 953 O O . GLY A 1 119 ? 10.008 5.434 6.243 1.00 98.38 119 GLY A O 1
ATOM 954 N N . ALA A 1 120 ? 9.985 6.044 8.396 1.00 98.12 120 ALA A N 1
ATOM 955 C CA . ALA A 1 120 ? 9.346 4.812 8.863 1.00 98.12 120 ALA A CA 1
ATOM 956 C C . ALA A 1 120 ? 7.931 4.631 8.279 1.00 98.12 120 ALA A C 1
ATOM 958 O O . ALA A 1 120 ? 7.569 3.535 7.852 1.00 98.12 120 ALA A O 1
ATOM 959 N N . VAL A 1 121 ? 7.147 5.713 8.195 1.00 98.56 121 VAL A N 1
ATOM 960 C CA . VAL A 1 121 ? 5.803 5.684 7.596 1.00 98.56 121 VAL A CA 1
ATOM 961 C C . VAL A 1 121 ? 5.899 5.432 6.095 1.00 98.56 121 VAL A C 1
ATOM 963 O O . VAL A 1 121 ? 5.142 4.621 5.564 1.00 98.56 121 VAL A O 1
ATOM 966 N N . VAL A 1 122 ? 6.871 6.060 5.425 1.00 98.62 122 VAL A N 1
ATOM 967 C CA . VAL A 1 122 ? 7.145 5.846 3.996 1.00 98.62 122 VAL A CA 1
ATOM 968 C C . VAL A 1 122 ? 7.485 4.381 3.718 1.00 98.62 122 VAL A C 1
ATOM 970 O O . VAL A 1 122 ? 6.908 3.777 2.812 1.00 98.62 122 VAL A O 1
ATOM 973 N N . ALA A 1 123 ? 8.373 3.784 4.517 1.00 98.19 123 ALA A N 1
ATOM 974 C CA . ALA A 1 123 ? 8.747 2.379 4.393 1.00 98.19 123 ALA A CA 1
ATOM 975 C C . ALA A 1 123 ? 7.537 1.453 4.595 1.00 98.19 123 ALA A C 1
ATOM 977 O O . ALA A 1 123 ? 7.290 0.569 3.774 1.00 98.19 123 ALA A O 1
ATOM 978 N N . GLN A 1 124 ? 6.728 1.702 5.628 1.00 97.81 124 GLN A N 1
ATOM 979 C CA . GLN A 1 124 ? 5.532 0.905 5.899 1.00 97.81 124 GLN A CA 1
ATOM 980 C C . GLN A 1 124 ? 4.477 1.039 4.792 1.00 97.81 124 GLN A C 1
ATOM 982 O O . GLN A 1 124 ? 3.855 0.053 4.392 1.00 97.81 124 GLN A O 1
ATOM 987 N N . ALA A 1 125 ? 4.298 2.241 4.244 1.00 98.00 125 ALA A N 1
ATOM 988 C CA . ALA A 1 125 ? 3.412 2.481 3.112 1.00 98.00 125 ALA A CA 1
ATOM 989 C C . ALA A 1 125 ? 3.884 1.739 1.851 1.00 98.00 125 ALA A C 1
ATOM 991 O O . ALA A 1 125 ? 3.069 1.137 1.147 1.00 98.00 125 ALA A O 1
ATOM 992 N N . ALA A 1 126 ? 5.194 1.734 1.584 1.00 97.19 126 ALA A N 1
ATOM 993 C CA . ALA A 1 126 ? 5.783 0.984 0.480 1.00 97.19 126 ALA A CA 1
ATOM 994 C C . ALA A 1 126 ? 5.553 -0.527 0.636 1.00 97.19 126 ALA A C 1
ATOM 996 O O . ALA A 1 126 ? 5.109 -1.169 -0.316 1.00 97.19 126 ALA A O 1
ATOM 997 N N . LEU A 1 127 ? 5.752 -1.073 1.843 1.00 94.62 127 LEU A N 1
ATOM 998 C CA . LEU A 1 127 ? 5.440 -2.472 2.153 1.00 94.62 127 LEU A CA 1
ATOM 999 C C . LEU A 1 127 ? 3.958 -2.790 1.918 1.00 94.62 127 LEU A C 1
ATOM 1001 O O . LEU A 1 127 ? 3.634 -3.793 1.285 1.00 94.62 127 LEU A O 1
ATOM 1005 N N . GLY A 1 128 ? 3.049 -1.916 2.359 1.00 92.62 128 GLY A N 1
ATOM 1006 C CA . GLY A 1 128 ? 1.615 -2.075 2.112 1.00 92.62 128 GLY A CA 1
ATOM 1007 C C . GLY A 1 128 ? 1.254 -2.082 0.622 1.00 92.62 128 GLY A C 1
ATOM 1008 O O . GLY A 1 128 ? 0.365 -2.824 0.203 1.00 92.62 128 GLY A O 1
ATOM 1009 N N . LEU A 1 129 ? 1.965 -1.301 -0.199 1.00 93.44 129 LEU A N 1
ATOM 1010 C CA . LEU A 1 129 ? 1.765 -1.257 -1.649 1.00 93.44 129 LEU A CA 1
ATOM 1011 C C . LEU A 1 129 ? 2.247 -2.513 -2.382 1.00 93.44 129 LEU A C 1
ATOM 1013 O O . LEU A 1 129 ? 1.735 -2.785 -3.469 1.00 93.44 129 LEU A O 1
ATOM 1017 N N . GLU A 1 130 ? 3.165 -3.304 -1.811 1.00 89.38 130 GLU A N 1
ATOM 1018 C CA . GLU A 1 130 ? 3.603 -4.573 -2.417 1.00 89.38 130 GLU A CA 1
ATOM 1019 C C . GLU A 1 130 ? 2.420 -5.511 -2.683 1.00 89.38 130 GLU A C 1
ATOM 1021 O O . GLU A 1 130 ? 2.409 -6.214 -3.691 1.00 89.38 130 GLU A O 1
ATOM 1026 N N . ARG A 1 131 ? 1.379 -5.465 -1.843 1.00 84.25 131 ARG A N 1
ATOM 1027 C CA . ARG A 1 131 ? 0.173 -6.287 -2.004 1.00 84.25 131 ARG A CA 1
ATOM 1028 C C . ARG A 1 131 ? -0.639 -5.962 -3.258 1.00 84.25 131 ARG A C 1
ATOM 1030 O O . ARG A 1 131 ? -1.430 -6.782 -3.708 1.00 84.25 131 ARG A O 1
ATOM 1037 N N . PHE A 1 132 ? -0.437 -4.777 -3.823 1.00 83.31 132 PHE A N 1
ATOM 1038 C CA . PHE A 1 132 ? -1.108 -4.321 -5.036 1.00 83.31 132 PHE A CA 1
ATOM 1039 C C . PHE A 1 132 ? -0.199 -4.415 -6.274 1.00 83.31 132 PHE A C 1
ATOM 1041 O O . PHE A 1 132 ? -0.602 -3.996 -7.361 1.00 83.31 132 PHE A O 1
ATOM 1048 N N . ARG A 1 133 ? 1.034 -4.935 -6.140 1.00 78.06 133 ARG A N 1
ATOM 1049 C CA . ARG A 1 133 ? 1.953 -5.147 -7.269 1.00 78.06 133 ARG A CA 1
ATOM 1050 C C . ARG A 1 133 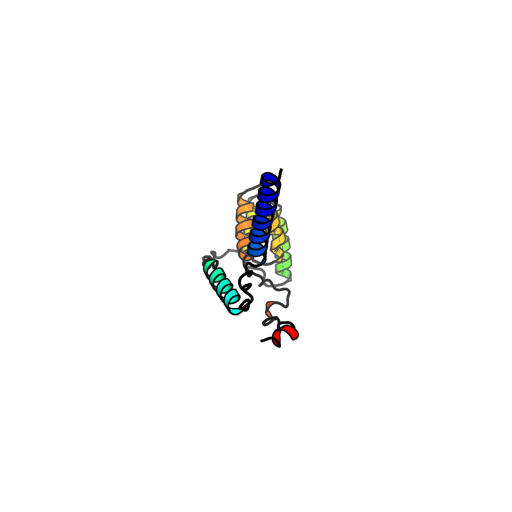? 1.590 -6.410 -8.048 1.00 78.06 133 ARG A C 1
ATOM 1052 O O . ARG A 1 133 ? 1.196 -7.417 -7.480 1.00 78.06 133 ARG A O 1
ATOM 1059 N N . GLY A 1 134 ? 1.779 -6.368 -9.368 1.00 64.44 134 GLY A N 1
ATOM 1060 C CA . GLY A 1 134 ? 1.607 -7.535 -10.248 1.00 64.44 134 GLY A CA 1
ATOM 1061 C C . GLY A 1 134 ? 0.155 -7.913 -10.565 1.00 64.44 134 GLY A C 1
ATOM 1062 O O . GLY A 1 134 ? -0.076 -8.830 -11.349 1.00 64.44 134 GLY A O 1
ATOM 1063 N N . GLU A 1 135 ? -0.817 -7.186 -10.023 1.00 54.94 135 GLU A N 1
ATOM 1064 C CA . GLU A 1 135 ? -2.241 -7.420 -10.235 1.00 54.94 135 GLU A CA 1
ATOM 1065 C C . GLU A 1 135 ? -2.834 -6.469 -11.295 1.00 54.94 135 GLU A C 1
ATOM 1067 O O . GLU A 1 135 ? -3.039 -5.287 -11.015 1.00 54.94 135 GLU A O 1
ATOM 1072 N N . PRO A 1 136 ? -3.276 -6.974 -12.462 1.00 44.47 136 PRO A N 1
ATOM 1073 C CA . PRO A 1 136 ? -4.493 -6.495 -13.114 1.00 44.47 136 PRO A CA 1
ATOM 1074 C C . PRO A 1 136 ? -5.752 -7.179 -12.530 1.00 44.47 136 PRO A C 1
ATOM 1076 O O . PRO A 1 136 ? -6.803 -7.180 -13.159 1.00 44.47 136 PRO A O 1
ATOM 1079 N N . GLN A 1 137 ? -5.651 -7.806 -11.356 1.00 44.00 137 GLN A N 1
ATOM 1080 C CA . GLN A 1 137 ? -6.687 -8.656 -10.750 1.00 44.00 137 GLN A CA 1
ATOM 1081 C C . GLN A 1 137 ? -7.492 -7.951 -9.655 1.00 44.00 137 GLN A C 1
ATOM 1083 O O . GLN A 1 137 ? -8.475 -8.485 -9.152 1.00 44.00 137 GLN A O 1
ATOM 1088 N N . GLY A 1 138 ? -7.211 -6.681 -9.390 1.00 41.31 138 GLY A N 1
ATOM 1089 C CA . GLY A 1 138 ? -8.279 -5.832 -8.927 1.00 41.31 138 GLY A CA 1
ATOM 1090 C C . GLY A 1 138 ? -9.168 -5.516 -10.132 1.00 41.31 138 GLY A C 1
ATOM 1091 O O . GLY A 1 138 ? -8.913 -4.623 -10.952 1.00 41.31 138 GLY A O 1
ATOM 1092 N N . GLY A 1 139 ? -10.206 -6.318 -10.263 1.00 36.56 139 GLY A N 1
ATOM 1093 C CA . GLY A 1 139 ? -11.216 -6.097 -11.260 1.00 36.56 139 GLY A CA 1
ATOM 1094 C C . GLY A 1 139 ? -11.761 -4.672 -11.176 1.00 36.56 139 GLY A C 1
ATOM 1095 O O . GLY A 1 139 ? -12.015 -4.115 -10.108 1.00 36.56 139 GLY A O 1
ATOM 1096 N N . TRP A 1 140 ? -12.017 -4.098 -12.342 1.00 34.47 140 TRP A N 1
ATOM 1097 C CA . TRP A 1 140 ? -13.386 -3.652 -12.567 1.00 34.47 140 TRP A CA 1
ATOM 1098 C C . TRP A 1 140 ? -14.313 -4.762 -12.031 1.00 34.47 140 TRP A C 1
ATOM 1100 O O . TRP A 1 140 ? -14.000 -5.926 -12.313 1.00 34.47 140 TRP A O 1
ATOM 1110 N N . PRO A 1 141 ? -15.361 -4.502 -11.233 1.00 38.50 141 PRO A N 1
ATOM 1111 C CA . PRO A 1 141 ? -16.344 -5.548 -10.952 1.00 38.50 141 PRO A CA 1
ATOM 1112 C C . PRO A 1 141 ? -16.829 -6.089 -12.313 1.00 38.50 141 PRO A C 1
ATOM 1114 O O . PRO A 1 141 ? -17.522 -5.388 -13.039 1.00 38.50 141 PRO A O 1
ATOM 1117 N N . GLY A 1 142 ? -16.312 -7.256 -12.730 1.00 40.66 142 GLY A N 1
ATOM 1118 C CA . GLY A 1 142 ? -16.408 -7.774 -14.105 1.00 40.66 142 GLY A CA 1
ATOM 1119 C C . GLY A 1 142 ? -15.137 -8.410 -14.707 1.00 40.66 142 GLY A C 1
ATOM 1120 O O . GLY A 1 142 ? -15.259 -9.275 -15.567 1.00 40.66 142 GLY A O 1
ATOM 1121 N N . ALA A 1 143 ? -13.915 -8.074 -14.266 1.00 41.47 143 ALA A N 1
ATOM 1122 C CA . ALA A 1 143 ? -12.698 -8.587 -14.929 1.00 41.47 143 ALA A CA 1
ATOM 1123 C C . ALA A 1 143 ? -12.350 -10.048 -14.579 1.00 41.47 143 ALA A C 1
ATOM 1125 O O . ALA A 1 143 ? -11.826 -10.765 -15.426 1.00 41.47 143 ALA A O 1
ATOM 1126 N N . ALA A 1 144 ? -12.680 -10.517 -13.370 1.00 44.19 144 ALA A N 1
ATOM 1127 C CA . ALA A 1 144 ? -12.515 -11.930 -13.005 1.00 44.19 144 ALA A CA 1
ATOM 1128 C C . ALA A 1 144 ? -13.533 -12.844 -13.725 1.00 44.19 144 ALA A C 1
ATOM 1130 O O . ALA A 1 144 ? -13.273 -14.030 -13.901 1.00 44.19 144 ALA A O 1
ATOM 1131 N N . GLN A 1 145 ? -14.655 -12.281 -14.199 1.00 43.91 145 GLN A N 1
ATOM 1132 C CA . GLN A 1 145 ? -15.643 -12.973 -15.039 1.00 43.91 145 GLN A CA 1
ATOM 1133 C C . GLN A 1 145 ? -15.364 -12.839 -16.543 1.00 43.91 145 GLN A C 1
ATOM 1135 O O . GLN A 1 145 ? -15.942 -13.579 -17.338 1.00 43.91 145 GLN A O 1
ATOM 1140 N N . ALA A 1 146 ? -14.484 -11.922 -16.954 1.00 43.16 146 ALA A N 1
ATOM 1141 C CA . ALA A 1 146 ? -14.086 -11.763 -18.344 1.00 43.16 146 ALA A CA 1
ATOM 1142 C C . ALA A 1 146 ? -13.092 -12.872 -18.715 1.00 43.16 146 ALA A C 1
ATOM 1144 O O . ALA A 1 146 ? -11.887 -12.652 -18.858 1.00 43.16 146 ALA A O 1
ATOM 1145 N N . GLY A 1 147 ? -13.614 -14.095 -18.863 1.00 46.31 147 GLY A N 1
ATOM 1146 C CA . GLY A 1 147 ? -12.922 -15.165 -19.568 1.00 46.31 147 GLY A CA 1
ATOM 1147 C C . GLY A 1 147 ? -12.322 -14.599 -20.851 1.00 46.31 147 GLY A C 1
ATOM 1148 O O . GLY A 1 147 ? -12.990 -13.804 -21.508 1.00 46.31 147 GLY A O 1
ATOM 1149 N N . LYS A 1 148 ? -11.047 -14.944 -21.121 1.00 50.66 148 LYS A N 1
ATOM 1150 C CA . LYS A 1 148 ? -10.237 -14.554 -22.295 1.00 50.66 148 LYS A CA 1
ATOM 1151 C C . LYS A 1 148 ? -11.012 -13.619 -23.216 1.00 50.66 148 LYS A C 1
ATOM 1153 O O . LYS A 1 148 ? -11.755 -14.131 -24.051 1.00 50.66 148 LYS A O 1
ATOM 1158 N N . ALA A 1 149 ? -10.868 -12.301 -23.038 1.00 55.25 149 ALA A N 1
ATOM 1159 C CA . ALA A 1 149 ? -11.499 -11.320 -23.915 1.00 55.25 149 ALA A CA 1
ATOM 1160 C C . ALA A 1 149 ? -11.316 -11.801 -25.358 1.00 55.25 149 ALA A C 1
ATOM 1162 O O . ALA A 1 149 ? -10.183 -11.889 -25.845 1.00 55.25 149 ALA A O 1
ATOM 1163 N N . ALA A 1 150 ? -12.411 -12.273 -25.962 1.00 60.03 150 ALA A N 1
ATOM 1164 C CA . ALA A 1 150 ? -12.353 -12.894 -27.268 1.00 60.03 150 ALA A CA 1
ATOM 1165 C C . ALA A 1 150 ? -11.766 -11.841 -28.195 1.00 60.03 150 ALA A C 1
ATOM 1167 O O . ALA A 1 150 ? -12.218 -10.692 -28.192 1.00 60.03 150 ALA A O 1
ATOM 1168 N N . LEU A 1 151 ? -10.706 -12.204 -28.921 1.00 62.12 151 LEU A N 1
ATOM 1169 C CA . LEU A 1 151 ? -10.119 -11.262 -29.857 1.00 62.12 151 LEU A CA 1
ATOM 1170 C C . LEU A 1 151 ? -11.234 -10.769 -30.792 1.00 62.12 151 LEU A C 1
ATOM 1172 O O . LEU A 1 151 ? -12.124 -11.561 -31.131 1.00 62.12 151 LEU A O 1
ATOM 1176 N N . PRO A 1 152 ? -11.202 -9.490 -31.208 1.00 65.69 152 PRO A N 1
ATOM 1177 C CA . PRO A 1 152 ? -12.162 -8.963 -32.165 1.00 65.69 152 PRO A CA 1
ATOM 1178 C C . PRO A 1 152 ? -12.312 -9.947 -33.324 1.00 65.69 152 PRO 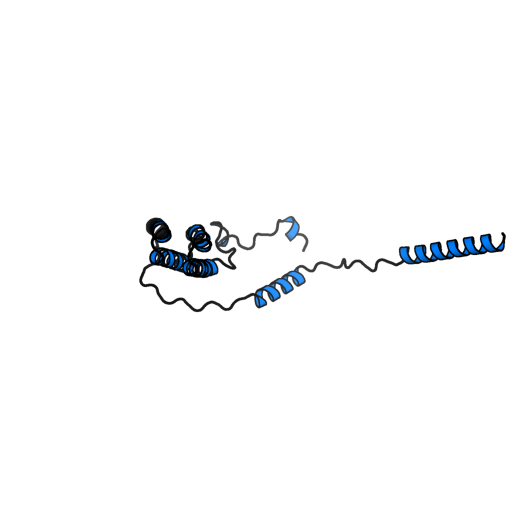A C 1
ATOM 1180 O O . PRO A 1 152 ? -11.316 -10.469 -33.825 1.00 65.69 152 PRO A O 1
ATOM 1183 N N . ARG A 1 153 ? -13.555 -10.233 -33.720 1.00 58.78 153 ARG A N 1
ATOM 1184 C CA . ARG A 1 153 ? -13.941 -11.346 -34.609 1.00 58.78 153 ARG A CA 1
ATOM 1185 C C . ARG A 1 153 ? -13.092 -11.453 -35.888 1.00 58.78 153 ARG A C 1
ATOM 1187 O O . ARG A 1 153 ? -12.849 -12.556 -36.370 1.00 58.78 153 ARG A O 1
ATOM 1194 N N . ASN A 1 154 ? -12.586 -10.325 -36.386 1.00 61.00 154 ASN A N 1
ATOM 1195 C CA . ASN A 1 154 ? -11.708 -10.246 -37.557 1.00 61.00 154 ASN A CA 1
ATOM 1196 C C . ASN A 1 154 ? -10.321 -10.868 -37.324 1.00 61.00 154 ASN A C 1
ATOM 1198 O O . ASN A 1 154 ? -9.772 -11.485 -38.226 1.00 61.00 154 ASN A O 1
ATOM 1202 N N . VAL A 1 155 ? -9.781 -10.772 -36.109 1.00 63.06 155 VAL A N 1
ATOM 1203 C CA . VAL A 1 155 ? -8.463 -11.313 -35.739 1.00 63.06 155 VAL A CA 1
ATOM 1204 C C . VAL A 1 155 ? -8.529 -12.826 -35.498 1.00 63.06 155 VAL A C 1
ATOM 1206 O O . VAL A 1 155 ? -7.559 -13.537 -35.738 1.00 63.06 155 VAL A O 1
ATOM 1209 N N . ALA A 1 156 ? -9.682 -13.349 -35.065 1.00 57.22 156 ALA A N 1
ATOM 1210 C CA . ALA A 1 156 ? -9.884 -14.788 -34.878 1.00 57.22 156 ALA A CA 1
ATOM 1211 C C . ALA A 1 156 ? -9.956 -15.567 -36.206 1.00 57.22 156 ALA A C 1
ATOM 1213 O O . ALA A 1 156 ? -9.642 -16.752 -36.224 1.00 57.22 156 ALA A O 1
ATOM 1214 N N . ARG A 1 157 ? -10.349 -14.904 -37.305 1.00 59.50 157 ARG A N 1
ATOM 1215 C CA . ARG A 1 157 ? -10.463 -15.501 -38.648 1.00 59.50 157 ARG A CA 1
ATOM 1216 C C . ARG A 1 157 ? -9.156 -15.526 -39.446 1.00 59.50 157 ARG A C 1
ATOM 1218 O O . ARG A 1 157 ? -9.125 -16.150 -40.495 1.00 59.50 157 ARG A O 1
ATOM 1225 N N . MET A 1 158 ? -8.108 -14.851 -38.976 1.00 53.06 158 MET A N 1
ATOM 1226 C CA . MET A 1 158 ? -6.807 -14.770 -39.660 1.00 53.06 158 MET A CA 1
ATOM 1227 C C . MET A 1 158 ? -5.796 -15.839 -39.195 1.00 53.06 158 MET A C 1
ATOM 1229 O O . MET A 1 158 ? -4.603 -15.677 -39.440 1.00 53.06 158 MET A O 1
ATOM 1233 N N . ARG A 1 159 ? -6.234 -16.878 -38.471 1.00 55.03 159 ARG A N 1
ATOM 1234 C CA . ARG A 1 159 ? -5.380 -17.982 -38.001 1.00 55.03 159 ARG A CA 1
ATOM 1235 C C . ARG A 1 159 ? -5.464 -19.191 -38.912 1.00 55.03 159 ARG A C 1
ATOM 1237 O O . ARG A 1 159 ? -6.590 -19.464 -39.375 1.00 55.03 159 ARG A O 1
#

Sequence (159 aa):
MLLFLLMLVSLLALVTAVLWRQLRRPQGPRRSCANDGSAIAALNRAQRQRQRRPAAPALPPVPWALPRTALEERQWLRQLKLLSQGSLADRLEAMERCGRWGDRRCLPLLRRGLRDAHGAVVAQAALGLERFRGEPQGGWPGAAQAGKAALPRNVARMR

Nearest PDB structures (foldseek):
  4jw2-assembly1_A  TM=8.408E-01  e=2.183E-02  synthetic construct
  8aw4-assembly1_A  TM=8.509E-01  e=1.290E-01  synthetic construct
  8aw4-assembly1_B  TM=6.180E-01  e=9.593E-02  synthetic construct
  4xl5-assembly1_C  TM=8.495E-01  e=7.620E-01  synthetic construct
  4zv6-assembly1_A  TM=6.852E-01  e=3.745E-01  synthetic construct

pLDDT: mean 80.56, std 18.58, range [34.47, 98.62]

Radius of gyration: 32.2 Å; Cα contacts (8 Å, |Δi|>4): 81; chains: 1; bounding box: 66×38×91 Å

Solvent-accessible surface area (backbone atoms only — not comparable to full-atom values): 9628 Å² total; per-residue (Å²): 111,70,69,59,53,52,52,52,53,52,51,50,53,50,51,51,51,52,50,50,55,60,72,63,50,73,78,66,82,73,88,75,76,69,87,50,63,66,58,55,51,49,50,54,48,54,52,51,60,73,66,57,71,77,81,74,78,84,76,80,88,69,101,68,83,79,67,87,45,79,66,45,44,54,51,49,52,52,53,39,56,53,27,57,69,54,54,75,67,34,29,39,50,26,24,48,53,38,31,73,66,63,51,75,86,37,49,67,57,33,60,49,27,61,69,46,95,46,66,68,35,23,52,40,10,51,59,27,48,55,76,64,57,96,54,86,73,74,47,61,98,59,50,87,72,51,64,78,74,72,64,61,72,74,65,65,69,74,112